Protein AF-A0A667FQ37-F1 (afdb_monomer)

Structure (mmCIF, N/CA/C/O backbone):
data_AF-A0A667FQ37-F1
#
_entry.id   AF-A0A667FQ37-F1
#
loop_
_atom_site.group_PDB
_atom_site.id
_atom_site.type_symbol
_atom_site.label_atom_id
_atom_site.label_alt_id
_atom_site.label_comp_id
_atom_site.label_asym_id
_atom_site.label_entity_id
_atom_site.label_seq_id
_atom_site.pdbx_PDB_ins_code
_atom_site.Cartn_x
_atom_site.Cartn_y
_atom_site.Cartn_z
_atom_site.occupancy
_atom_site.B_iso_or_equiv
_atom_site.auth_seq_id
_atom_site.auth_comp_id
_atom_site.auth_asym_id
_atom_site.auth_atom_id
_atom_site.pdbx_PDB_model_num
ATOM 1 N N . MET A 1 1 ? 21.828 0.246 4.776 1.00 41.44 1 MET A N 1
ATOM 2 C CA . MET A 1 1 ? 20.401 0.637 4.758 1.00 41.44 1 MET A CA 1
ATOM 3 C C . MET A 1 1 ? 20.143 1.371 3.448 1.00 41.44 1 MET A C 1
ATOM 5 O O . MET A 1 1 ? 20.556 2.515 3.321 1.00 41.44 1 MET A O 1
ATOM 9 N N . PHE A 1 2 ? 19.594 0.702 2.429 1.00 40.50 2 PHE A N 1
ATOM 10 C CA . PHE A 1 2 ? 19.266 1.367 1.164 1.00 40.50 2 PHE A CA 1
ATOM 11 C C . PHE A 1 2 ? 18.125 2.356 1.415 1.00 40.50 2 PHE A C 1
ATOM 13 O O . PHE A 1 2 ? 17.060 1.975 1.898 1.00 40.50 2 PHE A O 1
ATOM 20 N N . ARG A 1 3 ? 18.365 3.641 1.141 1.00 53.75 3 ARG A N 1
ATOM 21 C CA . ARG A 1 3 ? 17.321 4.669 1.154 1.00 53.75 3 ARG A CA 1
ATOM 22 C C . ARG A 1 3 ? 16.416 4.398 -0.047 1.00 53.75 3 ARG A C 1
ATOM 24 O O . ARG A 1 3 ? 16.721 4.815 -1.159 1.00 53.75 3 ARG A O 1
ATOM 31 N N . ASN A 1 4 ? 15.323 3.677 0.169 1.00 69.50 4 ASN A N 1
ATOM 32 C CA . ASN A 1 4 ? 14.283 3.544 -0.844 1.00 69.50 4 ASN A CA 1
ATOM 33 C C . ASN A 1 4 ? 13.534 4.876 -0.910 1.00 69.50 4 ASN A C 1
ATOM 35 O O . ASN A 1 4 ? 12.683 5.167 -0.073 1.00 69.50 4 ASN A O 1
ATOM 39 N N . LEU A 1 5 ? 13.917 5.723 -1.865 1.00 89.69 5 LEU A N 1
ATOM 40 C CA . LEU A 1 5 ? 13.202 6.962 -2.142 1.00 89.69 5 LEU A CA 1
ATOM 41 C C . LEU A 1 5 ? 11.859 6.622 -2.796 1.00 89.69 5 LEU A C 1
ATOM 43 O O . LEU A 1 5 ? 11.788 5.768 -3.680 1.00 89.69 5 LEU A O 1
ATOM 47 N N . VAL A 1 6 ? 10.805 7.320 -2.385 1.00 95.19 6 VAL A N 1
ATOM 48 C CA . VAL A 1 6 ? 9.459 7.198 -2.954 1.00 95.19 6 VAL A CA 1
ATOM 49 C C . VAL A 1 6 ? 8.953 8.567 -3.406 1.00 95.19 6 VAL A C 1
ATOM 51 O O . VAL A 1 6 ? 9.378 9.601 -2.888 1.00 95.19 6 VAL A O 1
ATOM 54 N N . THR A 1 7 ? 8.073 8.578 -4.401 1.00 96.81 7 THR A N 1
ATOM 55 C CA . THR A 1 7 ? 7.254 9.730 -4.791 1.00 96.81 7 THR A CA 1
ATOM 56 C C . THR A 1 7 ? 5.834 9.483 -4.309 1.00 96.81 7 THR A C 1
ATOM 58 O O . THR A 1 7 ? 5.307 8.397 -4.546 1.00 96.81 7 THR A O 1
ATOM 61 N N . VAL A 1 8 ? 5.217 10.479 -3.678 1.00 97.88 8 VAL A N 1
ATOM 62 C CA . VAL A 1 8 ? 3.772 10.475 -3.421 1.00 97.88 8 VAL A CA 1
ATOM 63 C C . VAL A 1 8 ? 3.046 10.744 -4.738 1.00 97.8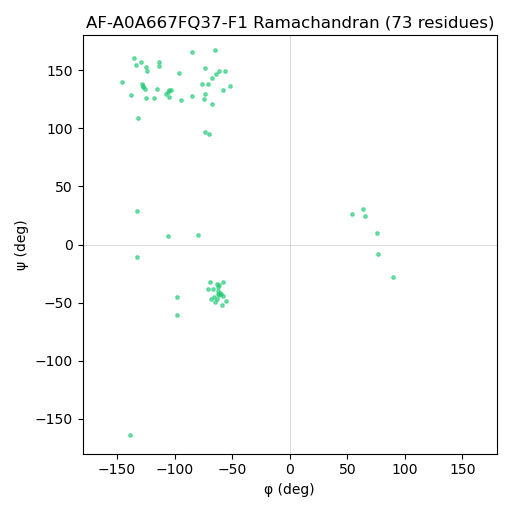8 8 VAL A C 1
ATOM 65 O O . VAL A 1 8 ? 3.407 11.678 -5.453 1.00 97.88 8 VAL A O 1
ATOM 68 N N . ILE A 1 9 ? 2.068 9.904 -5.072 1.00 97.81 9 ILE A N 1
ATOM 69 C CA . ILE A 1 9 ? 1.170 10.081 -6.222 1.00 97.81 9 ILE A CA 1
ATOM 70 C C . ILE A 1 9 ? -0.150 10.696 -5.754 1.00 97.81 9 ILE A C 1
ATOM 72 O O . ILE A 1 9 ? -0.646 11.629 -6.379 1.00 97.81 9 ILE A O 1
ATOM 76 N N . TRP A 1 10 ? -0.699 10.174 -4.657 1.00 97.06 10 TRP A N 1
ATOM 77 C CA . TRP A 1 10 ? -1.954 10.619 -4.063 1.00 97.06 10 TRP A CA 1
ATOM 78 C C . TRP A 1 10 ? -1.882 10.486 -2.543 1.00 97.06 10 TRP A C 1
ATOM 80 O O . TRP A 1 10 ? -1.348 9.492 -2.047 1.00 97.06 10 TRP A O 1
ATOM 90 N N . ASP A 1 11 ? -2.423 11.460 -1.813 1.00 97.62 11 ASP A N 1
ATOM 91 C CA . ASP A 1 11 ? -2.480 11.444 -0.351 1.00 97.62 11 ASP A CA 1
ATOM 92 C C . ASP A 1 11 ? -3.883 11.795 0.150 1.00 97.62 11 ASP A C 1
ATOM 94 O O . ASP A 1 11 ? -4.315 12.944 0.092 1.00 97.62 11 ASP A O 1
ATOM 98 N N . SER A 1 12 ? -4.560 10.777 0.673 1.00 96.88 12 SER A N 1
ATOM 99 C CA . SER A 1 12 ? -5.797 10.875 1.444 1.00 96.88 12 SER A CA 1
ATOM 100 C C . SER A 1 12 ? -5.686 10.026 2.720 1.00 96.88 12 SER A C 1
ATOM 102 O O . SER A 1 12 ? -6.684 9.502 3.217 1.00 96.88 12 SER A O 1
ATOM 104 N N . LEU A 1 13 ? -4.474 9.842 3.268 1.00 96.88 13 LEU A N 1
ATOM 105 C CA . LEU A 1 13 ? -4.230 8.870 4.345 1.00 96.88 13 LEU A CA 1
ATOM 106 C C . LEU A 1 13 ? -4.994 9.211 5.628 1.00 96.88 13 LEU A C 1
ATOM 108 O O . LEU A 1 13 ? -5.421 8.315 6.352 1.00 96.88 13 LEU A O 1
ATOM 112 N N . LEU A 1 14 ? -5.154 10.505 5.900 1.00 95.75 14 LEU A N 1
ATOM 113 C CA . LEU A 1 14 ? -5.847 11.032 7.077 1.00 95.75 14 LEU A CA 1
ATOM 114 C C . LEU A 1 14 ? -7.230 11.605 6.740 1.00 95.75 14 LEU A C 1
ATOM 116 O O . LEU A 1 14 ? -7.861 12.218 7.595 1.00 95.75 14 LEU A O 1
ATOM 120 N N . GLN A 1 15 ? -7.689 11.433 5.499 1.00 95.56 15 GLN A N 1
ATOM 121 C CA . GLN A 1 15 ? -9.012 11.864 5.076 1.00 95.56 15 GLN A CA 1
ATOM 122 C C . GLN A 1 15 ? -10.039 10.785 5.422 1.00 95.56 15 GLN A C 1
ATOM 124 O O . GLN A 1 15 ? -9.880 9.619 5.045 1.00 95.56 15 GLN A O 1
ATOM 129 N N . ASP A 1 16 ? -11.104 11.189 6.113 1.00 89.44 16 ASP A N 1
ATOM 130 C CA . ASP A 1 16 ? -12.202 10.298 6.469 1.00 89.44 16 ASP A CA 1
ATOM 131 C C . ASP A 1 16 ? -12.837 9.671 5.222 1.00 89.44 16 ASP A C 1
ATOM 133 O O . ASP A 1 16 ? -13.131 10.349 4.238 1.00 89.44 16 ASP A O 1
ATOM 137 N N . GLY A 1 17 ? -13.048 8.356 5.275 1.00 86.38 17 GLY A N 1
ATOM 138 C CA . GLY A 1 17 ? -13.637 7.566 4.191 1.00 86.38 17 GLY A CA 1
ATOM 139 C C . GLY A 1 17 ? -12.625 7.002 3.191 1.00 86.38 17 GLY A C 1
ATOM 140 O O . GLY A 1 17 ? -12.868 5.920 2.667 1.00 86.38 17 GLY A O 1
ATOM 141 N N . GLU A 1 18 ? -11.479 7.658 2.993 1.00 89.94 18 GLU A N 1
ATOM 142 C CA . GLU A 1 18 ? -10.458 7.249 2.017 1.00 89.94 18 GLU A CA 1
ATOM 143 C C . GLU A 1 18 ? -9.332 6.450 2.675 1.00 89.94 18 GLU A C 1
ATOM 145 O O . GLU A 1 18 ? -9.104 5.281 2.366 1.00 89.94 18 GLU A O 1
ATOM 150 N N . PHE A 1 19 ? -8.635 7.069 3.632 1.00 95.25 19 PHE A N 1
ATOM 151 C CA . PHE A 1 19 ? -7.571 6.456 4.423 1.00 95.25 19 PHE A CA 1
ATOM 152 C C . PHE A 1 19 ? -6.431 5.805 3.624 1.00 95.25 19 PHE A C 1
ATOM 154 O O . PHE A 1 19 ? -5.795 4.870 4.128 1.00 95.25 19 PHE A O 1
ATOM 161 N N . THR A 1 20 ? -6.178 6.257 2.393 1.00 96.88 20 THR A N 1
ATOM 162 C CA . THR A 1 20 ? -5.171 5.678 1.494 1.00 96.88 20 THR A CA 1
ATOM 163 C C . THR A 1 20 ? -4.152 6.714 1.022 1.00 96.88 20 THR A C 1
ATOM 165 O O . THR A 1 20 ? -4.449 7.898 0.887 1.00 96.88 20 THR A O 1
ATOM 168 N N . MET A 1 21 ? -2.929 6.263 0.762 1.00 98.50 21 MET A N 1
ATOM 169 C CA . MET A 1 21 ? -1.877 7.028 0.102 1.00 98.50 21 MET A CA 1
ATOM 170 C C . MET A 1 21 ? -1.174 6.124 -0.901 1.00 98.50 21 MET A C 1
ATOM 172 O O . MET A 1 21 ? -0.707 5.037 -0.550 1.00 98.50 21 MET A O 1
ATOM 176 N N . ASP A 1 22 ? -1.062 6.593 -2.136 1.00 98.25 22 ASP A N 1
ATOM 177 C CA . ASP A 1 22 ? -0.389 5.877 -3.210 1.00 98.25 22 ASP A CA 1
ATOM 178 C C . ASP A 1 22 ? 0.990 6.477 -3.463 1.00 98.25 22 ASP A C 1
ATOM 180 O O . ASP A 1 22 ? 1.170 7.692 -3.581 1.00 98.25 22 ASP A O 1
ATOM 184 N N . LEU A 1 23 ? 1.981 5.599 -3.566 1.00 98.38 23 LEU A N 1
ATOM 185 C CA . LEU A 1 23 ? 3.383 5.931 -3.744 1.00 98.38 23 LEU A CA 1
ATOM 186 C C . LEU A 1 23 ? 3.971 5.145 -4.919 1.00 98.38 23 LEU A C 1
ATOM 188 O O . LEU A 1 23 ? 3.529 4.046 -5.264 1.00 98.38 23 LEU A O 1
ATOM 192 N N . ARG A 1 24 ? 5.057 5.667 -5.483 1.00 97.44 24 ARG A N 1
ATOM 193 C CA . ARG A 1 24 ? 5.914 4.955 -6.438 1.00 97.44 24 ARG A CA 1
ATOM 194 C C . ARG A 1 24 ? 7.353 4.987 -5.958 1.00 97.44 24 ARG A C 1
ATOM 196 O O . ARG A 1 24 ? 7.846 6.052 -5.588 1.00 97.44 24 ARG A O 1
ATOM 203 N N . THR A 1 25 ? 8.057 3.859 -5.987 1.00 97.00 25 THR A N 1
ATOM 204 C CA . THR A 1 25 ? 9.506 3.870 -5.734 1.00 97.00 25 THR A CA 1
ATOM 205 C C . THR A 1 25 ? 10.242 4.654 -6.819 1.00 97.00 25 THR A C 1
ATOM 207 O O . THR A 1 25 ? 9.851 4.651 -7.987 1.00 97.00 25 THR A O 1
ATOM 210 N N . LYS A 1 26 ? 11.330 5.321 -6.440 1.00 94.19 26 LYS A N 1
ATOM 211 C CA . LYS A 1 26 ? 12.296 5.901 -7.374 1.00 94.19 26 LYS A CA 1
ATOM 212 C C . LYS A 1 26 ? 13.452 4.929 -7.568 1.00 94.19 26 LYS A C 1
ATOM 214 O O . LYS A 1 26 ? 13.847 4.234 -6.634 1.00 94.19 26 LYS A O 1
ATOM 219 N N . SER A 1 27 ? 14.020 4.928 -8.764 1.00 93.31 27 SER A N 1
ATOM 220 C CA . SER A 1 27 ? 15.211 4.157 -9.101 1.00 93.31 27 SER A CA 1
ATOM 221 C C . SER A 1 27 ? 16.196 5.012 -9.895 1.00 93.31 27 SER A C 1
ATOM 223 O O . SER A 1 27 ? 15.840 6.049 -10.456 1.00 93.31 27 SER A O 1
ATOM 225 N N . THR A 1 28 ? 17.454 4.582 -9.923 1.00 90.19 28 THR A N 1
ATOM 226 C CA . THR A 1 28 ? 18.499 5.110 -10.806 1.00 90.19 28 THR A CA 1
ATOM 227 C C . THR A 1 28 ? 18.909 4.024 -11.801 1.00 90.19 28 THR A C 1
ATOM 229 O O . THR A 1 28 ? 18.682 2.838 -11.562 1.00 90.19 28 THR A O 1
ATOM 232 N N . GLY A 1 29 ? 19.479 4.415 -12.945 1.00 89.00 29 GLY A N 1
ATOM 233 C CA . GLY A 1 29 ? 20.027 3.456 -13.915 1.00 89.00 29 GLY A CA 1
ATOM 234 C C . GLY A 1 29 ? 18.995 2.540 -14.583 1.00 89.00 29 GLY A C 1
ATOM 235 O O . GLY A 1 29 ? 19.347 1.447 -15.008 1.00 89.00 29 GLY A O 1
ATOM 236 N N . GLY A 1 30 ? 17.725 2.957 -14.652 1.00 88.94 30 GLY A N 1
ATOM 237 C CA . GLY A 1 30 ? 16.670 2.204 -15.340 1.00 88.94 30 GLY A CA 1
ATOM 238 C C . GLY A 1 30 ? 16.151 0.972 -14.594 1.00 88.94 30 GLY A C 1
ATOM 239 O O . GLY A 1 30 ? 15.391 0.204 -15.176 1.00 88.94 30 GLY A O 1
ATOM 240 N N . ALA A 1 31 ? 16.518 0.773 -13.321 1.00 93.94 31 ALA A N 1
ATOM 241 C CA . ALA A 1 31 ? 15.962 -0.326 -12.535 1.00 93.94 31 ALA A CA 1
ATOM 242 C C . ALA A 1 31 ? 14.428 -0.186 -12.383 1.00 93.94 31 ALA A C 1
ATOM 244 O O . ALA A 1 31 ? 13.920 0.943 -12.340 1.00 93.94 31 ALA A O 1
ATOM 245 N N . PRO A 1 32 ? 13.676 -1.295 -12.270 1.00 94.88 32 PRO A N 1
ATOM 246 C CA . PRO A 1 32 ? 12.223 -1.246 -12.156 1.00 94.88 32 PRO A CA 1
ATOM 247 C C . PRO A 1 32 ? 11.735 -0.397 -10.977 1.00 94.88 32 PRO A C 1
ATOM 249 O O . PRO A 1 32 ? 12.374 -0.309 -9.926 1.00 94.88 32 PRO A O 1
ATOM 252 N N . THR A 1 33 ? 10.562 0.212 -11.150 1.00 96.12 33 THR A N 1
ATOM 253 C CA . THR A 1 33 ? 9.855 0.935 -10.086 1.00 96.12 33 THR A CA 1
ATOM 254 C C . THR A 1 33 ? 8.552 0.227 -9.735 1.00 96.12 33 THR A C 1
ATOM 256 O O . THR A 1 33 ? 7.955 -0.460 -10.566 1.00 96.12 33 THR A O 1
ATOM 259 N N . PHE A 1 34 ? 8.093 0.408 -8.501 1.00 97.69 34 PHE A N 1
ATOM 260 C CA . PHE A 1 34 ? 6.984 -0.347 -7.928 1.00 97.69 34 PHE A CA 1
ATOM 261 C C . PHE A 1 34 ? 5.941 0.600 -7.352 1.00 97.69 34 PHE A C 1
ATOM 263 O O . PHE A 1 34 ? 6.285 1.598 -6.715 1.00 97.69 34 PHE A O 1
ATOM 270 N N . ASN A 1 35 ? 4.667 0.282 -7.583 1.00 98.31 35 ASN A N 1
ATOM 271 C CA . ASN A 1 35 ? 3.560 0.9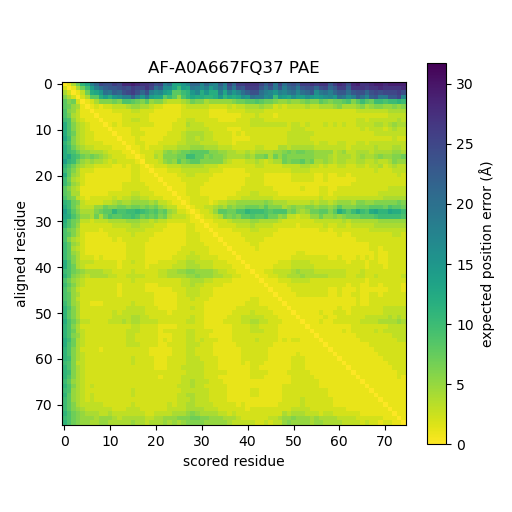50 -6.905 1.00 98.31 35 ASN A CA 1
ATOM 272 C C . ASN A 1 35 ? 3.461 0.425 -5.476 1.00 98.31 35 ASN A C 1
ATOM 274 O O . ASN A 1 35 ? 3.572 -0.784 -5.248 1.00 98.31 35 ASN A O 1
ATOM 278 N N . ILE A 1 36 ? 3.224 1.328 -4.538 1.00 98.38 36 ILE A N 1
ATOM 279 C CA . ILE A 1 36 ? 2.968 1.019 -3.139 1.00 98.38 36 ILE A CA 1
ATOM 280 C C . ILE A 1 36 ? 1.676 1.731 -2.754 1.00 98.38 36 ILE A C 1
ATOM 282 O O . ILE A 1 36 ? 1.521 2.904 -3.075 1.00 98.38 36 ILE A O 1
ATOM 286 N N . THR A 1 37 ? 0.794 1.056 -2.028 1.00 98.50 37 THR A N 1
ATOM 287 C CA . THR A 1 37 ? -0.311 1.723 -1.334 1.00 98.50 37 THR A CA 1
ATOM 288 C C . THR A 1 37 ? -0.125 1.553 0.161 1.00 98.50 37 THR A C 1
ATOM 290 O O . THR A 1 37 ? 0.137 0.447 0.646 1.00 98.50 37 THR A O 1
ATOM 293 N N . VAL A 1 38 ? -0.283 2.651 0.887 1.00 98.38 38 VAL A N 1
ATOM 294 C CA . VAL A 1 38 ? -0.390 2.686 2.340 1.00 98.38 38 VAL A CA 1
ATOM 295 C C . VAL A 1 38 ? -1.843 2.957 2.686 1.00 98.38 38 VAL A C 1
ATOM 297 O O . VAL A 1 38 ? -2.436 3.889 2.156 1.00 98.38 38 VAL A O 1
ATOM 300 N N . THR A 1 39 ? -2.418 2.171 3.585 1.00 98.00 39 THR A N 1
ATOM 301 C CA . THR A 1 39 ? -3.728 2.474 4.164 1.00 98.00 39 THR A CA 1
ATOM 302 C C . THR A 1 39 ? -3.646 2.449 5.674 1.00 98.00 39 THR A C 1
ATOM 304 O O . THR A 1 39 ? -3.054 1.528 6.239 1.00 98.00 39 THR A O 1
ATOM 307 N N . THR A 1 40 ? -4.250 3.428 6.336 1.00 96.81 40 THR A N 1
ATOM 308 C CA . THR A 1 40 ? -4.335 3.423 7.799 1.00 96.81 40 THR A CA 1
ATOM 309 C C . THR A 1 40 ? -5.532 2.603 8.277 1.00 96.81 40 THR A C 1
ATOM 311 O O . THR A 1 40 ? -6.401 2.244 7.487 1.00 96.81 40 THR A O 1
ATOM 314 N N . THR A 1 41 ? -5.564 2.280 9.561 1.00 96.06 41 THR A N 1
ATOM 315 C CA . THR A 1 41 ? -6.675 1.688 10.324 1.00 96.06 41 THR A CA 1
ATOM 316 C C . THR A 1 41 ? -6.724 2.403 11.682 1.00 96.06 41 THR A C 1
ATOM 318 O O . THR A 1 41 ? -6.120 3.467 11.820 1.00 96.06 41 THR A O 1
ATOM 321 N N . ALA A 1 42 ? -7.415 1.871 12.694 1.00 93.56 42 ALA A N 1
ATOM 322 C CA . ALA A 1 42 ? -7.418 2.518 14.007 1.00 93.56 42 ALA A CA 1
ATOM 323 C C . ALA A 1 42 ? -6.051 2.420 14.718 1.00 93.56 42 ALA A C 1
ATOM 325 O O . ALA A 1 42 ? -5.685 3.317 15.475 1.00 93.56 42 ALA A O 1
ATOM 326 N N . LYS A 1 43 ? -5.302 1.332 14.498 1.00 96.25 43 LYS A N 1
ATOM 327 C CA . LYS A 1 43 ? -4.078 0.992 15.246 1.00 96.25 43 LYS A CA 1
ATOM 328 C C . LYS A 1 43 ? -2.908 0.584 14.353 1.00 96.25 43 LYS A C 1
ATOM 330 O O . LYS A 1 43 ? -1.794 0.435 14.849 1.00 96.25 43 LYS A O 1
ATOM 335 N N . THR A 1 44 ? -3.137 0.362 13.060 1.00 96.62 44 THR A N 1
ATOM 336 C CA . THR A 1 44 ? -2.123 -0.171 12.136 1.00 96.62 44 THR A CA 1
ATOM 337 C C . THR A 1 44 ? -2.044 0.601 10.822 1.00 96.62 44 THR A C 1
ATOM 339 O O . THR A 1 44 ? -3.027 1.181 10.360 1.00 96.62 44 THR A O 1
ATOM 342 N N . LEU A 1 45 ? -0.870 0.555 10.191 1.00 97.31 45 LEU A N 1
ATOM 343 C CA . LEU A 1 45 ? -0.687 0.904 8.785 1.00 97.31 45 LEU A CA 1
ATOM 344 C C . LEU A 1 45 ? -0.508 -0.391 7.993 1.00 97.31 45 LEU A C 1
ATOM 346 O O . LEU A 1 45 ? 0.372 -1.195 8.303 1.00 97.31 45 LEU A O 1
ATOM 350 N N . VAL A 1 46 ? -1.311 -0.578 6.952 1.00 97.56 46 VAL A N 1
ATOM 351 C CA . VAL A 1 46 ? -1.127 -1.652 5.973 1.00 97.56 46 VAL A CA 1
ATOM 352 C C . VAL A 1 46 ? -0.336 -1.081 4.806 1.00 97.56 46 VAL A C 1
ATOM 354 O O . VAL A 1 46 ? -0.725 -0.070 4.225 1.00 97.56 46 VAL A O 1
ATOM 357 N N . LEU A 1 47 ? 0.787 -1.715 4.474 1.00 97.88 47 LEU A N 1
ATOM 358 C CA . LEU A 1 47 ? 1.630 -1.339 3.345 1.00 97.88 47 LEU A CA 1
ATOM 359 C C . LEU A 1 47 ? 1.666 -2.501 2.357 1.00 97.88 47 LEU A C 1
ATOM 361 O O . LEU A 1 47 ? 2.027 -3.620 2.723 1.00 97.88 47 LEU A O 1
ATOM 365 N N . LEU A 1 48 ? 1.329 -2.232 1.099 1.00 97.94 48 LEU A N 1
ATOM 366 C CA . LEU A 1 48 ? 1.384 -3.221 0.028 1.00 97.94 48 LEU A CA 1
ATOM 367 C C . LEU A 1 48 ? 2.241 -2.691 -1.118 1.00 97.94 48 LEU A C 1
ATOM 369 O O . LEU A 1 48 ? 1.960 -1.619 -1.640 1.00 97.94 48 LEU A O 1
ATOM 373 N N . MET A 1 49 ? 3.255 -3.451 -1.532 1.00 98.12 49 MET A N 1
ATOM 374 C CA . MET A 1 4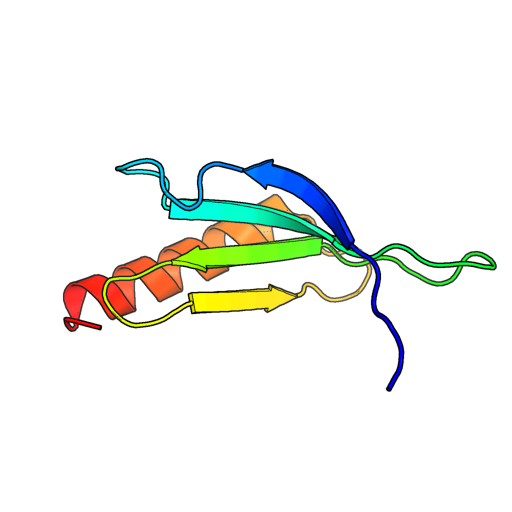9 ? 4.060 -3.166 -2.724 1.00 98.12 49 MET A CA 1
ATOM 375 C C . MET A 1 49 ? 3.715 -4.171 -3.824 1.00 98.12 49 MET A C 1
ATOM 377 O O . MET A 1 49 ? 3.714 -5.382 -3.596 1.00 98.12 49 MET A O 1
ATOM 381 N N . GLY A 1 50 ? 3.425 -3.675 -5.024 1.00 97.81 50 GLY A N 1
ATOM 382 C CA . GLY A 1 50 ? 3.225 -4.520 -6.195 1.00 97.81 50 GLY A CA 1
ATOM 383 C C . GLY A 1 50 ? 4.531 -5.105 -6.722 1.00 97.81 50 GLY A C 1
ATOM 384 O O . GLY A 1 50 ? 5.588 -4.492 -6.602 1.00 97.81 50 GLY A O 1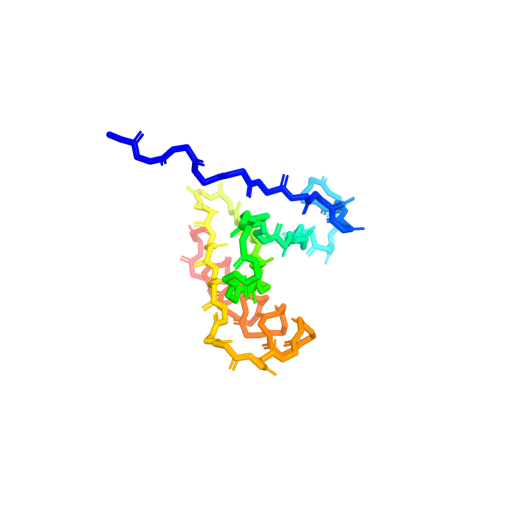
ATOM 385 N N . LYS A 1 51 ? 4.449 -6.275 -7.365 1.00 97.62 51 LYS A N 1
ATOM 386 C CA . LYS A 1 51 ? 5.540 -6.765 -8.220 1.00 97.62 51 LYS A CA 1
ATOM 387 C C . LYS A 1 51 ? 5.719 -5.841 -9.433 1.00 97.62 51 LYS A C 1
ATOM 389 O O . LYS A 1 51 ? 4.868 -4.996 -9.717 1.00 97.62 51 LYS A O 1
ATOM 394 N N . GLU A 1 52 ? 6.823 -6.015 -10.153 1.00 96.81 52 GLU A N 1
ATOM 395 C CA . GLU A 1 52 ? 7.082 -5.284 -11.395 1.00 96.81 52 GLU A CA 1
ATOM 396 C C . GLU A 1 52 ? 5.895 -5.403 -12.366 1.00 96.81 52 GLU A C 1
ATOM 398 O O . GLU A 1 52 ? 5.285 -6.464 -12.495 1.00 96.81 52 GLU A O 1
ATOM 403 N N . GLY A 1 53 ? 5.524 -4.286 -12.997 1.00 96.38 53 GLY A N 1
ATOM 404 C CA . GLY A 1 53 ? 4.405 -4.219 -13.943 1.00 96.38 53 GLY A CA 1
ATOM 405 C C . GLY A 1 53 ? 3.001 -4.205 -13.320 1.00 96.38 53 GLY A C 1
ATOM 406 O O . GLY A 1 53 ? 2.033 -3.945 -14.032 1.00 96.38 53 GLY A O 1
ATOM 407 N N . VAL A 1 54 ? 2.847 -4.418 -12.007 1.00 98.31 54 VAL A N 1
ATOM 408 C CA . VAL A 1 54 ? 1.518 -4.420 -11.372 1.00 98.31 54 VAL A CA 1
ATOM 409 C C . VAL A 1 54 ? 0.968 -2.994 -11.242 1.00 98.31 54 VAL A C 1
ATOM 411 O O . VAL A 1 54 ? 1.592 -2.104 -10.656 1.00 98.31 54 VAL A O 1
ATOM 414 N N . HIS A 1 55 ? -0.233 -2.777 -11.783 1.00 97.94 55 HIS A N 1
ATOM 415 C CA . HIS A 1 55 ? -0.906 -1.479 -11.773 1.00 97.94 55 HIS A CA 1
ATOM 416 C C . HIS A 1 55 ? -1.325 -1.034 -10.359 1.00 97.94 55 HIS A C 1
ATOM 418 O O . HIS A 1 55 ? -1.759 -1.850 -9.545 1.00 97.94 55 HIS A O 1
ATOM 424 N N . GLY A 1 56 ? -1.230 0.274 -10.087 1.00 97.75 56 GLY A N 1
ATOM 425 C CA . GLY A 1 56 ? -1.461 0.864 -8.763 1.00 97.75 56 GLY A CA 1
ATOM 426 C C . GLY A 1 56 ? -2.873 0.622 -8.241 1.00 97.75 56 GLY A C 1
ATOM 427 O O . GLY A 1 56 ? -3.025 0.191 -7.106 1.00 97.75 56 GLY A O 1
ATOM 428 N N . GLY A 1 57 ? -3.893 0.741 -9.097 1.00 97.69 57 GLY A N 1
ATOM 429 C CA . GLY A 1 57 ? -5.282 0.474 -8.706 1.00 97.69 57 GLY A CA 1
ATOM 430 C C . GLY A 1 57 ? -5.530 -0.942 -8.161 1.00 97.69 57 GLY A C 1
ATOM 431 O O . GLY A 1 57 ? -6.343 -1.115 -7.258 1.00 97.69 57 GLY A O 1
ATOM 432 N N . MET A 1 58 ? -4.795 -1.962 -8.636 1.00 98.31 58 MET A N 1
ATOM 433 C CA . MET A 1 58 ? -4.907 -3.325 -8.085 1.00 98.31 58 MET A CA 1
ATOM 434 C C . MET A 1 58 ? -4.307 -3.430 -6.677 1.00 98.31 58 MET A C 1
ATOM 436 O O . MET A 1 58 ? -4.845 -4.137 -5.824 1.00 98.31 58 MET A O 1
ATOM 440 N N . ILE A 1 59 ? -3.194 -2.732 -6.439 1.00 98.31 59 ILE A N 1
ATOM 441 C CA . ILE A 1 59 ? -2.525 -2.667 -5.134 1.00 98.31 59 ILE A CA 1
ATOM 442 C C . ILE A 1 59 ? -3.399 -1.899 -4.147 1.00 98.31 59 ILE A C 1
ATOM 444 O O . ILE A 1 59 ? -3.663 -2.409 -3.058 1.00 98.31 59 ILE A O 1
ATOM 448 N N . ASN A 1 60 ? -3.914 -0.743 -4.567 1.00 97.88 60 ASN A N 1
ATOM 449 C CA . ASN A 1 60 ? -4.767 0.110 -3.757 1.00 97.88 60 ASN A CA 1
ATOM 450 C C . ASN A 1 60 ? -6.028 -0.629 -3.304 1.00 97.88 60 ASN A C 1
ATOM 452 O O . ASN A 1 60 ? -6.255 -0.766 -2.101 1.00 97.88 60 ASN A O 1
ATOM 456 N N . ARG A 1 61 ? -6.763 -1.241 -4.244 1.00 97.62 61 ARG A N 1
ATOM 457 C CA . ARG A 1 61 ? -7.964 -2.029 -3.936 1.00 97.62 61 ARG A CA 1
ATOM 458 C C . ARG A 1 61 ? -7.688 -3.133 -2.915 1.00 97.62 61 ARG A C 1
ATOM 460 O O . ARG A 1 61 ? -8.419 -3.260 -1.936 1.00 97.62 61 ARG A O 1
ATOM 467 N N . LYS A 1 62 ? -6.625 -3.919 -3.113 1.00 98.06 62 LYS A N 1
ATOM 468 C CA . LYS A 1 62 ? -6.281 -5.026 -2.207 1.00 98.06 62 LYS A CA 1
ATOM 469 C C . LYS A 1 62 ? -5.867 -4.528 -0.818 1.00 98.06 62 LYS A C 1
ATOM 471 O O . LYS A 1 62 ? -6.210 -5.152 0.185 1.00 98.06 62 LYS A O 1
ATOM 476 N N . CYS A 1 63 ? -5.141 -3.413 -0.755 1.00 97.69 63 CYS A N 1
ATOM 477 C CA . CYS A 1 63 ? -4.742 -2.780 0.500 1.00 97.69 63 CYS A CA 1
ATOM 478 C C . CYS A 1 63 ? -5.971 -2.250 1.261 1.00 97.69 63 CYS A C 1
ATOM 480 O O . CYS A 1 63 ? -6.152 -2.557 2.439 1.00 97.69 63 CYS A O 1
ATOM 482 N N . HIS A 1 64 ? -6.882 -1.573 0.557 1.00 95.94 64 HIS A N 1
ATOM 483 C CA . HIS A 1 64 ? -8.135 -1.067 1.111 1.00 95.94 64 HIS A CA 1
ATOM 484 C C . HIS A 1 64 ? -9.054 -2.189 1.629 1.00 95.94 64 HIS A C 1
ATOM 486 O O . HIS A 1 64 ? -9.608 -2.076 2.725 1.00 95.94 64 HIS A O 1
ATOM 492 N N . GLU A 1 65 ? -9.198 -3.301 0.899 1.00 97.06 65 GLU A N 1
ATOM 493 C CA . GLU A 1 65 ? -9.970 -4.476 1.342 1.00 97.06 65 GLU A CA 1
ATOM 494 C C . GLU A 1 65 ? -9.406 -5.071 2.647 1.00 97.06 65 GLU A C 1
ATOM 496 O O . GLU A 1 65 ? -10.169 -5.375 3.572 1.00 97.06 65 GLU A O 1
ATOM 501 N N . MET A 1 66 ? -8.076 -5.171 2.760 1.00 97.94 66 MET A N 1
ATOM 502 C CA . MET A 1 66 ? -7.401 -5.637 3.975 1.00 97.94 66 MET A CA 1
ATOM 503 C C . MET A 1 66 ? -7.611 -4.677 5.151 1.00 97.94 66 MET A C 1
ATOM 505 O O . MET A 1 66 ? -8.026 -5.098 6.230 1.00 97.94 66 MET A O 1
ATOM 509 N N . ALA A 1 67 ? -7.392 -3.378 4.952 1.00 96.94 67 ALA A N 1
ATOM 510 C CA . ALA A 1 67 ? -7.612 -2.380 5.995 1.00 96.94 67 ALA A CA 1
ATOM 511 C C . ALA A 1 67 ? -9.081 -2.325 6.437 1.00 96.94 67 ALA A C 1
ATOM 513 O O . ALA A 1 67 ? -9.377 -2.173 7.620 1.00 96.94 67 ALA A O 1
ATOM 514 N N . SER A 1 68 ? -10.018 -2.506 5.506 1.00 95.81 68 SER A N 1
ATOM 515 C CA . SER A 1 68 ? -11.447 -2.625 5.810 1.00 95.81 68 SER A CA 1
ATOM 516 C C . SER A 1 68 ? -11.749 -3.841 6.685 1.00 95.81 68 SER A C 1
ATOM 518 O O . SER A 1 68 ? -12.564 -3.753 7.602 1.00 95.81 68 SER A O 1
ATOM 520 N N . HIS A 1 69 ? -11.098 -4.979 6.426 1.00 97.25 69 HIS A N 1
ATOM 521 C CA . HIS A 1 69 ? -11.211 -6.160 7.280 1.00 97.25 69 HIS A CA 1
ATOM 522 C C . HIS A 1 69 ? -10.661 -5.892 8.689 1.00 97.25 69 HIS A C 1
ATOM 524 O O . HIS A 1 69 ? -11.358 -6.164 9.664 1.00 97.25 69 HIS A O 1
ATOM 530 N N . LEU A 1 70 ? -9.473 -5.293 8.802 1.00 97.38 70 LEU A N 1
ATOM 531 C CA . LEU A 1 70 ? -8.850 -4.970 10.091 1.00 97.38 70 LEU A CA 1
ATOM 532 C C . LEU A 1 70 ? -9.689 -3.994 10.926 1.00 97.38 70 LEU A C 1
ATOM 534 O O . LEU A 1 70 ? -9.933 -4.266 12.100 1.00 97.38 70 LEU A O 1
ATOM 538 N N . ARG A 1 71 ? -10.235 -2.936 10.310 1.00 95.12 71 ARG A N 1
ATOM 539 C CA . ARG A 1 71 ? -11.140 -1.995 10.992 1.00 95.12 71 ARG A CA 1
ATOM 540 C C . ARG A 1 71 ? -12.367 -2.684 11.576 1.00 95.12 71 ARG A C 1
ATOM 542 O O . ARG A 1 71 ? -12.737 -2.419 12.716 1.00 95.12 71 ARG A O 1
ATOM 549 N N . ARG A 1 72 ? -13.002 -3.587 10.815 1.00 96.38 72 ARG A N 1
ATOM 550 C CA . ARG A 1 72 ? -14.147 -4.371 11.317 1.00 96.38 72 ARG A CA 1
ATOM 551 C C . ARG A 1 72 ? -13.748 -5.240 12.510 1.00 96.38 72 ARG A C 1
ATOM 553 O O . ARG A 1 72 ? -14.528 -5.368 13.448 1.00 96.38 72 ARG A O 1
ATOM 560 N N . SER A 1 73 ? -12.520 -5.747 12.506 1.00 97.31 73 SER A N 1
ATOM 561 C C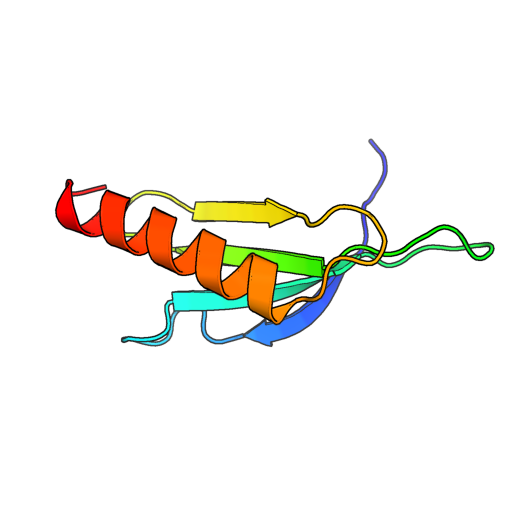A . 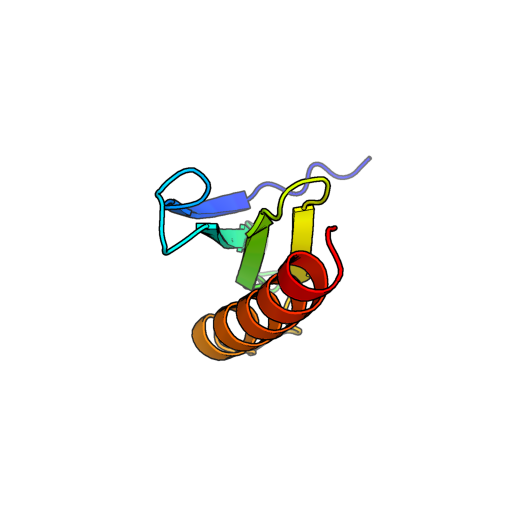SER A 1 73 ? -11.917 -6.507 13.605 1.00 97.31 73 SER A CA 1
ATOM 562 C C . SER A 1 73 ? -11.386 -5.639 14.759 1.00 97.31 73 SER A C 1
ATOM 564 O O . SER A 1 73 ? -10.754 -6.176 15.664 1.00 97.31 73 SER A O 1
ATOM 566 N N . GLN A 1 74 ? -11.647 -4.324 14.765 1.00 95.25 74 GLN A N 1
ATOM 567 C CA . GLN A 1 74 ? -11.199 -3.373 15.797 1.00 95.25 74 GLN A CA 1
ATOM 568 C C . GLN A 1 74 ? -9.670 -3.213 15.888 1.00 95.25 74 GLN A C 1
ATOM 570 O O . GLN A 1 74 ? -9.121 -2.935 16.966 1.00 95.25 74 GLN A O 1
ATOM 575 N N . TYR A 1 75 ? -8.993 -3.373 14.748 1.00 91.88 75 TYR A N 1
ATOM 576 C CA . TYR A 1 75 ? -7.587 -3.029 14.535 1.00 91.88 75 TYR A CA 1
ATOM 577 C C . TYR A 1 75 ? 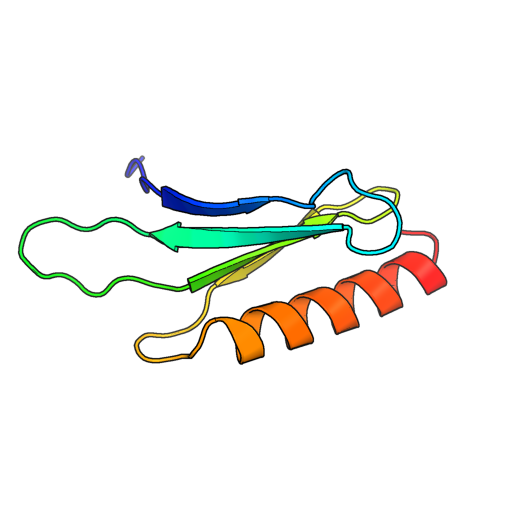-7.432 -1.738 13.731 1.00 91.88 75 TYR A C 1
ATOM 579 O O . TYR A 1 75 ? -8.336 -1.356 12.954 1.00 91.88 75 TYR A O 1
#

Sequence (75 aa):
MFRNLVTVIWDSLLQDGEFTMDLRTKSTGGAPTFNITVTTTAKTLVLLMGKEGVHGGMINRKCHEMASHLRRSQY

pLDDT: mean 93.74, std 10.76, range [40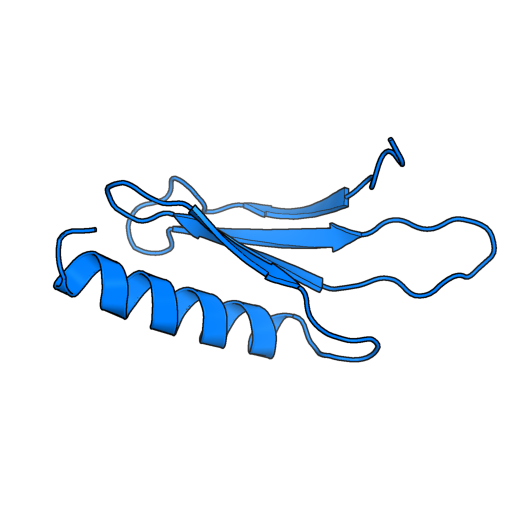.5, 98.5]

Organism: Lynx canadensis (NCBI:txid61383)

Foldseek 3Di:
DDPFDKDWPDDCCVPPPQNKTWIKTDDPPPDFIWIWMWGDAPPDIQIFIDDGPDDNVVRSVVSVVVNVVVNVVVD

Secondary structure (DSSP, 8-state):
-----EEEEEEETTSTTT-EEEEEE--STT----EEEEEE-SS-EEEEEPPTT--HHHHHHHHHHHHHHHHHTT-

Solvent-accessible surface area (backbone atoms only — not comparable to full-atom values): 4275 Å² total; per-residue (Å²): 132,85,83,80,48,68,44,83,78,45,83,33,47,87,39,88,96,66,22,33,28,36,32,33,44,60,65,69,94,82,51,84,56,33,30,31,21,38,23,48,45,82,77,46,75,49,77,37,72,38,59,81,88,44,58,52,70,64,37,38,52,55,40,50,55,51,35,53,52,35,42,76,71,76,47

Radius of gyration: 13.05 Å; Cα contacts (8 Å, |Δi|>4): 141; chains: 1; bounding box: 34×19×31 Å

Nearest PDB structures (foldseek):
  1pne-assembly1_A  TM=1.001E+00  e=1.719E-09  Bos taurus
  8bjh-assembly1_B  TM=9.864E-01  e=8.055E-09  Vibrio nigripulchritudo
  8rty-assembly1_P  TM=9.973E-01  e=1.084E-08  Homo sapiens
  8bji-assembly1_B  TM=9.882E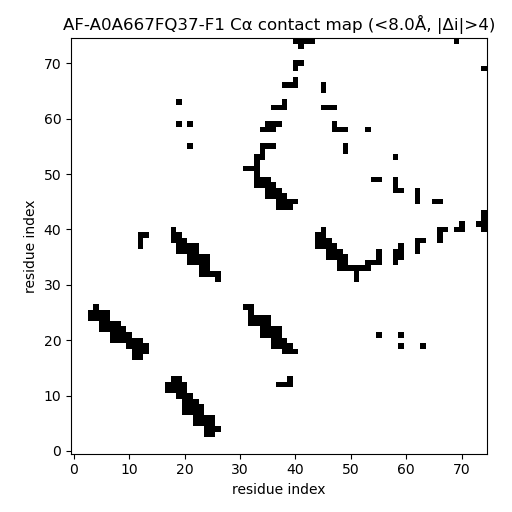-01  e=1.548E-08  Vibrio nigripulchritudo
  2v8f-assembly1_B  TM=9.738E-01  e=5.466E-07  Mus musculus

InterPro domains:
  IPR005454 Profilin1/2/3, vertebrate [PR01639] (5-18)
  IPR005454 Profilin1/2/3, vertebrate [PR01639] (21-30)
  IPR005454 Profilin1/2/3, vertebrate [PR01639] (49-62)
  IPR036140 Profilin superfamily [SSF55770] (8-75)
  IPR048278 Profilin [PF00235] (29-75)

Mean predicted aligned error: 3.48 Å